Protein AF-A0A7W1ITJ3-F1 (afdb_monomer_lite)

Structure (mmCIF, N/CA/C/O backbone):
data_AF-A0A7W1ITJ3-F1
#
_entry.id   AF-A0A7W1ITJ3-F1
#
loop_
_atom_site.group_PDB
_atom_site.id
_atom_site.type_symbol
_atom_site.label_atom_id
_atom_site.label_alt_id
_atom_site.label_comp_id
_atom_site.label_asym_id
_atom_site.label_entity_id
_atom_site.label_seq_id
_atom_site.pdbx_PDB_ins_code
_atom_site.Cartn_x
_atom_site.Cartn_y
_atom_site.Cartn_z
_atom_site.occupancy
_atom_site.B_iso_or_equiv
_atom_site.auth_seq_id
_atom_site.auth_comp_id
_atom_site.auth_asym_id
_atom_site.auth_atom_id
_atom_site.pdbx_PDB_model_num
ATOM 1 N N . HIS A 1 1 ? 6.237 -14.693 -7.984 1.00 57.47 1 HIS A N 1
ATOM 2 C CA . HIS A 1 1 ? 5.569 -13.378 -8.094 1.00 57.47 1 HIS A CA 1
ATOM 3 C C . HIS A 1 1 ? 6.234 -12.553 -9.190 1.00 57.47 1 HIS A C 1
ATOM 5 O O . HIS A 1 1 ? 7.461 -12.538 -9.219 1.00 57.47 1 HIS A O 1
ATOM 11 N N . PRO A 1 2 ? 5.476 -11.902 -10.092 1.00 74.06 2 PRO A N 1
ATOM 12 C CA . PRO A 1 2 ? 6.052 -10.976 -11.066 1.00 74.06 2 PRO A CA 1
ATOM 13 C C . PRO A 1 2 ? 6.680 -9.774 -10.348 1.00 74.06 2 PRO A C 1
ATOM 15 O O . PRO A 1 2 ? 6.188 -9.335 -9.305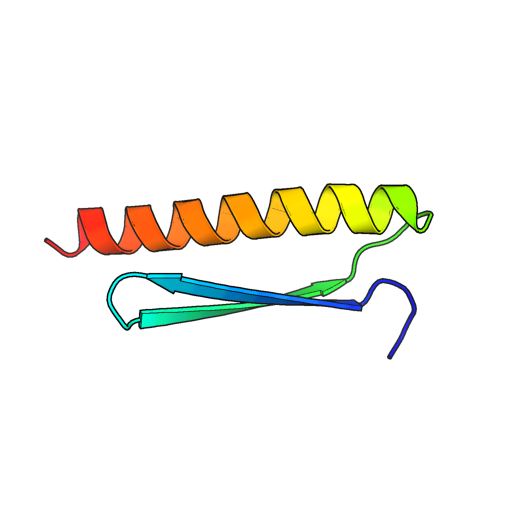 1.00 74.06 2 PRO A O 1
ATOM 18 N N . VAL A 1 3 ? 7.762 -9.229 -10.908 1.00 83.06 3 VAL A N 1
ATOM 19 C CA . VAL A 1 3 ? 8.417 -8.031 -10.363 1.00 83.06 3 VAL A CA 1
ATOM 20 C C . VAL A 1 3 ? 7.390 -6.896 -10.261 1.00 83.06 3 VAL A C 1
ATOM 22 O O . VAL A 1 3 ? 6.682 -6.601 -11.224 1.00 83.06 3 VAL A O 1
ATOM 25 N N . GLY A 1 4 ? 7.288 -6.284 -9.078 1.00 88.81 4 GLY A N 1
ATOM 26 C CA . GLY A 1 4 ? 6.366 -5.176 -8.810 1.00 88.81 4 GLY A CA 1
ATOM 27 C C . GLY A 1 4 ? 4.992 -5.559 -8.250 1.00 88.81 4 GLY A C 1
ATOM 28 O O . GLY A 1 4 ? 4.176 -4.663 -8.043 1.00 88.81 4 GLY A O 1
ATOM 29 N N . GLY A 1 5 ? 4.727 -6.840 -7.975 1.00 96.38 5 GLY A N 1
ATOM 30 C CA . GLY A 1 5 ? 3.584 -7.238 -7.144 1.00 96.38 5 GLY A CA 1
ATOM 31 C C . GLY A 1 5 ? 3.842 -6.890 -5.676 1.00 96.38 5 GLY A C 1
ATOM 32 O O . GLY A 1 5 ? 4.846 -7.328 -5.113 1.00 96.38 5 GLY A O 1
ATOM 33 N N . VAL A 1 6 ? 2.972 -6.084 -5.065 1.00 95.81 6 VAL A N 1
ATOM 34 C CA . VAL A 1 6 ? 3.113 -5.608 -3.680 1.00 95.81 6 VAL A CA 1
ATOM 35 C C . VAL A 1 6 ? 1.803 -5.818 -2.930 1.00 95.81 6 VAL A C 1
ATOM 37 O O . VAL A 1 6 ? 0.741 -5.399 -3.388 1.00 95.81 6 VAL A O 1
ATOM 40 N N . TRP A 1 7 ? 1.883 -6.448 -1.761 1.00 96.75 7 TRP A N 1
ATOM 41 C CA . TRP A 1 7 ? 0.781 -6.512 -0.804 1.00 96.75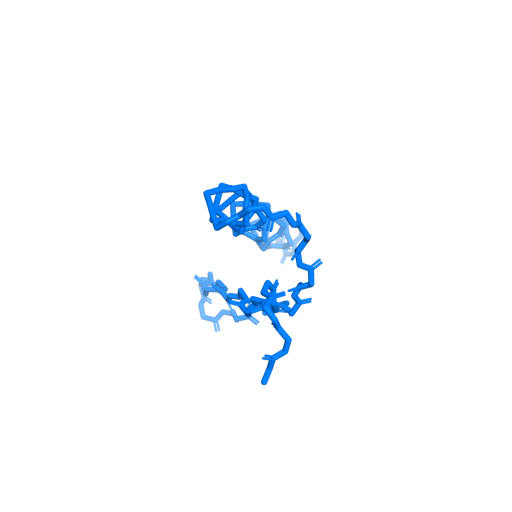 7 TRP A CA 1
ATOM 42 C C . TRP A 1 7 ? 0.897 -5.365 0.191 1.00 96.75 7 TRP A C 1
ATOM 44 O O . TRP A 1 7 ? 1.967 -5.117 0.746 1.00 96.75 7 TRP A O 1
ATOM 54 N N . LEU A 1 8 ? -0.210 -4.666 0.401 1.00 96.94 8 LEU A N 1
ATOM 55 C CA . LEU A 1 8 ? -0.341 -3.569 1.347 1.00 96.94 8 LEU A CA 1
ATOM 56 C C . LEU A 1 8 ? -1.373 -3.963 2.393 1.00 96.94 8 LEU A C 1
ATOM 58 O O . LEU A 1 8 ? -2.430 -4.486 2.043 1.00 96.94 8 LEU A O 1
ATOM 62 N N . ALA A 1 9 ? -1.079 -3.687 3.657 1.00 96.75 9 ALA A N 1
ATOM 63 C CA . ALA A 1 9 ? -2.004 -3.892 4.758 1.00 96.75 9 ALA A CA 1
ATOM 64 C C . ALA A 1 9 ? -1.894 -2.731 5.745 1.00 96.75 9 ALA A C 1
ATOM 66 O O . ALA A 1 9 ? -0.802 -2.226 6.007 1.00 96.75 9 ALA A O 1
ATOM 67 N N . VAL A 1 10 ? -3.031 -2.325 6.297 1.00 96.00 10 VAL A N 1
ATOM 68 C CA . VAL A 1 10 ? -3.120 -1.373 7.402 1.00 96.00 10 VAL A CA 1
ATOM 69 C C . VAL A 1 10 ? -4.042 -1.948 8.467 1.00 96.00 10 VAL A C 1
ATOM 71 O O . VAL A 1 10 ? -5.055 -2.568 8.149 1.00 96.00 10 VAL A O 1
ATOM 74 N N . SER A 1 11 ? -3.690 -1.735 9.732 1.00 95.62 11 SER A N 1
ATOM 75 C CA . SER A 1 11 ? -4.562 -2.007 10.870 1.00 95.62 11 SER A CA 1
ATOM 76 C C . SER A 1 11 ? -4.920 -0.690 11.543 1.00 95.62 11 SER A C 1
ATOM 78 O O . SER A 1 11 ? -4.033 0.061 11.952 1.00 95.62 11 SER A O 1
ATOM 80 N N . VAL A 1 12 ? -6.214 -0.400 11.650 1.00 92.88 12 VAL A N 1
ATOM 81 C CA . VAL A 1 12 ? -6.731 0.793 12.326 1.00 92.88 12 VAL A CA 1
ATOM 82 C C . VAL A 1 12 ? -7.795 0.342 13.319 1.00 92.88 12 VAL A C 1
ATOM 84 O O . VAL A 1 12 ? -8.781 -0.279 12.931 1.00 92.88 12 VAL A O 1
ATOM 87 N N . ARG A 1 13 ? -7.618 0.642 14.613 1.00 89.31 13 ARG A N 1
ATOM 88 C CA . ARG A 1 13 ? -8.553 0.266 15.701 1.00 89.31 13 ARG A CA 1
ATOM 89 C C . ARG A 1 13 ? -9.047 -1.195 15.627 1.00 89.31 13 ARG A C 1
ATOM 91 O O . ARG A 1 13 ? -10.231 -1.463 15.791 1.00 89.31 13 ARG A O 1
ATOM 98 N N . GLY A 1 14 ? -8.147 -2.132 15.328 1.00 89.69 14 GLY A N 1
ATOM 99 C CA . GLY A 1 14 ? -8.458 -3.565 15.26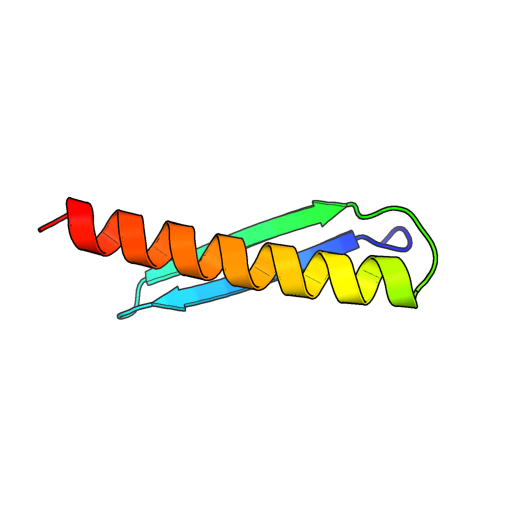0 1.00 89.69 14 GLY A CA 1
ATOM 100 C C . GLY A 1 14 ? -9.137 -4.041 13.969 1.00 89.69 14 GLY A C 1
ATOM 101 O O . GLY A 1 14 ? -9.333 -5.243 13.814 1.00 89.69 14 GLY A O 1
ATOM 102 N N . ARG A 1 15 ? -9.454 -3.150 13.020 1.00 89.94 15 ARG A N 1
ATOM 103 C CA . ARG A 1 15 ? -9.875 -3.530 11.661 1.00 89.94 15 ARG A CA 1
ATOM 104 C C . ARG A 1 15 ? -8.677 -3.525 10.721 1.00 89.94 15 ARG A C 1
ATOM 106 O O . ARG A 1 15 ? -7.911 -2.562 10.703 1.00 89.94 15 ARG A O 1
ATOM 113 N N . VAL A 1 16 ? -8.538 -4.593 9.939 1.00 94.62 16 VAL A N 1
ATOM 114 C CA . VAL A 1 16 ? -7.466 -4.755 8.953 1.00 94.62 16 VAL A CA 1
ATOM 115 C C . VAL A 1 16 ? -8.028 -4.568 7.553 1.00 94.62 16 VAL A C 1
ATOM 117 O O . VAL A 1 16 ? -8.950 -5.278 7.157 1.00 94.62 16 VAL A O 1
ATOM 120 N N . SER A 1 17 ? -7.415 -3.666 6.793 1.00 94.31 17 SER A N 1
ATOM 121 C CA . SER A 1 17 ? -7.680 -3.488 5.367 1.00 94.31 17 SER A CA 1
ATOM 122 C C . SER A 1 17 ? -6.430 -3.872 4.590 1.00 94.31 17 SER A C 1
ATOM 124 O O . SER A 1 17 ? -5.328 -3.432 4.923 1.00 94.31 17 SER A O 1
ATOM 126 N N . GLN A 1 18 ? -6.586 -4.697 3.556 1.00 96.56 18 GLN A N 1
ATOM 127 C CA . GLN A 1 18 ? -5.479 -5.147 2.714 1.00 96.56 18 GLN A CA 1
ATOM 128 C C . GLN A 1 18 ? -5.793 -4.986 1.229 1.00 96.56 18 GLN A C 1
ATOM 130 O O . GLN A 1 18 ? -6.951 -5.047 0.814 1.00 96.56 18 GLN A O 1
ATOM 135 N N . ARG A 1 19 ? -4.751 -4.793 0.419 1.00 95.44 19 ARG A N 1
ATOM 136 C CA . ARG A 1 19 ? -4.852 -4.684 -1.038 1.00 95.44 19 ARG A CA 1
ATOM 137 C C . ARG A 1 19 ? -3.592 -5.237 -1.695 1.00 95.44 19 ARG A C 1
ATOM 139 O O . ARG A 1 19 ? -2.480 -4.893 -1.305 1.00 95.44 19 ARG A O 1
ATOM 146 N N . HIS A 1 20 ? -3.768 -6.036 -2.740 1.00 96.50 20 HIS A N 1
ATOM 147 C CA . HIS A 1 20 ? -2.691 -6.399 -3.655 1.00 96.50 20 HIS A CA 1
ATOM 148 C C . HIS A 1 20 ? -2.648 -5.412 -4.824 1.00 96.50 20 HIS A C 1
ATOM 150 O O . HIS A 1 20 ? -3.683 -5.122 -5.426 1.00 96.50 20 HIS A O 1
ATOM 156 N N . VAL A 1 21 ? -1.463 -4.899 -5.155 1.00 95.50 21 VAL A N 1
ATOM 157 C CA . VAL A 1 21 ? -1.257 -3.985 -6.283 1.00 95.50 21 VAL A CA 1
ATOM 158 C C . VAL A 1 21 ? -0.127 -4.473 -7.178 1.00 95.50 21 VAL A C 1
ATOM 160 O O . VAL A 1 21 ? 0.918 -4.915 -6.706 1.00 95.50 21 VAL A O 1
ATOM 163 N N . GLN A 1 22 ? -0.321 -4.345 -8.489 1.00 96.44 22 GLN A N 1
ATOM 164 C CA . GLN A 1 22 ? 0.730 -4.579 -9.471 1.00 96.44 22 GLN A CA 1
ATOM 165 C C . GLN A 1 22 ? 1.286 -3.234 -9.939 1.00 96.44 22 GLN A C 1
ATOM 167 O O . GLN A 1 22 ? 0.606 -2.463 -10.619 1.00 96.44 22 GLN A O 1
ATOM 172 N N . LEU A 1 23 ? 2.537 -2.951 -9.596 1.00 94.81 23 LEU A N 1
ATOM 173 C CA . LEU A 1 23 ? 3.215 -1.707 -9.938 1.00 94.81 23 LEU A CA 1
ATOM 174 C C . LEU A 1 23 ? 4.258 -1.965 -11.023 1.00 94.81 23 LEU A C 1
ATOM 176 O O . LEU A 1 23 ? 5.049 -2.899 -10.946 1.00 94.81 23 LEU A O 1
ATOM 180 N N . ARG A 1 24 ? 4.271 -1.109 -12.047 1.00 93.62 24 ARG A N 1
ATOM 181 C CA . ARG A 1 24 ? 5.251 -1.166 -13.138 1.00 93.62 24 ARG A CA 1
ATOM 182 C C . ARG A 1 24 ? 6.299 -0.067 -12.984 1.00 93.62 24 ARG A C 1
ATOM 184 O O . ARG A 1 24 ? 5.970 1.055 -12.580 1.00 93.62 24 ARG A O 1
ATOM 191 N N . GLY A 1 25 ? 7.532 -0.375 -13.376 1.00 93.06 25 GLY A N 1
ATOM 192 C CA . GLY A 1 25 ? 8.648 0.567 -13.441 1.00 93.06 25 GLY A CA 1
ATOM 193 C C . GLY A 1 25 ? 9.927 0.013 -12.818 1.00 93.06 25 GLY A C 1
ATOM 194 O O . GLY A 1 25 ? 10.021 -1.170 -12.509 1.00 93.06 25 GLY A O 1
ATOM 195 N N . THR A 1 26 ? 10.905 0.898 -12.625 1.00 95.75 26 THR A N 1
ATOM 196 C CA . THR A 1 26 ? 12.143 0.589 -11.900 1.00 95.75 26 THR A CA 1
ATOM 197 C C . THR A 1 26 ? 11.860 0.322 -10.421 1.00 95.75 26 THR A C 1
ATOM 199 O O . THR A 1 26 ? 10.823 0.733 -9.893 1.00 95.75 26 THR A O 1
ATOM 202 N N . ARG A 1 27 ? 12.810 -0.315 -9.727 1.00 94.44 27 ARG A N 1
ATOM 203 C CA . ARG A 1 27 ? 12.716 -0.608 -8.288 1.00 94.44 27 ARG A CA 1
ATOM 204 C C . ARG A 1 27 ? 12.332 0.623 -7.461 1.00 94.44 27 ARG A C 1
ATOM 206 O O . ARG A 1 27 ? 11.379 0.562 -6.693 1.00 94.44 27 ARG A O 1
ATOM 213 N N . GLU A 1 28 ? 13.012 1.748 -7.666 1.00 97.06 28 GLU A N 1
ATOM 214 C CA . GLU A 1 28 ? 12.743 2.997 -6.937 1.00 97.06 28 GLU A CA 1
ATOM 215 C C . GLU A 1 28 ? 11.343 3.546 -7.223 1.00 97.06 28 GLU A C 1
ATOM 217 O O . GLU A 1 28 ? 10.651 3.998 -6.310 1.00 97.06 28 GLU A O 1
ATOM 222 N N . ARG A 1 29 ? 10.875 3.468 -8.477 1.00 96.50 29 ARG A N 1
ATOM 223 C CA . ARG A 1 29 ? 9.510 3.889 -8.832 1.00 96.50 29 ARG A CA 1
ATOM 224 C C . ARG A 1 29 ? 8.463 2.982 -8.197 1.00 96.50 29 ARG A C 1
ATOM 226 O O . ARG A 1 29 ? 7.443 3.492 -7.736 1.00 96.50 29 ARG A O 1
ATOM 233 N N . VAL A 1 30 ? 8.704 1.672 -8.160 1.00 95.94 30 VAL A N 1
ATOM 234 C CA . VAL A 1 30 ? 7.831 0.706 -7.477 1.00 95.94 30 VAL A CA 1
ATOM 235 C C . VAL A 1 30 ? 7.773 1.017 -5.983 1.00 95.94 30 VAL A C 1
ATOM 237 O O . VAL A 1 30 ? 6.677 1.146 -5.452 1.00 95.94 30 VAL A O 1
ATOM 240 N N . GLN A 1 31 ? 8.916 1.231 -5.326 1.00 96.31 31 GLN A N 1
ATOM 241 C CA . GLN A 1 31 ? 8.975 1.559 -3.896 1.00 96.31 31 GLN A CA 1
ATOM 242 C C . GLN A 1 31 ? 8.242 2.865 -3.565 1.00 96.31 31 GLN A C 1
ATOM 244 O O . GLN A 1 31 ? 7.384 2.877 -2.683 1.00 96.31 31 GLN A O 1
ATOM 249 N N . ARG A 1 32 ? 8.504 3.950 -4.310 1.00 97.88 32 ARG A N 1
ATOM 250 C CA . ARG A 1 32 ? 7.820 5.242 -4.106 1.00 97.88 32 ARG A CA 1
ATOM 251 C C . ARG A 1 32 ? 6.306 5.122 -4.290 1.00 97.88 32 ARG A C 1
ATOM 253 O O . ARG A 1 32 ? 5.541 5.663 -3.498 1.00 97.88 32 ARG A O 1
ATOM 260 N N . ARG A 1 33 ? 5.861 4.391 -5.318 1.00 97.19 33 ARG A N 1
ATOM 261 C CA . ARG A 1 33 ? 4.428 4.178 -5.583 1.00 97.19 33 ARG A CA 1
ATOM 262 C C . ARG A 1 33 ? 3.772 3.282 -4.538 1.00 97.19 33 ARG A C 1
ATOM 264 O O . ARG A 1 33 ? 2.656 3.578 -4.135 1.00 97.19 33 ARG A O 1
ATOM 271 N N . ALA A 1 34 ? 4.451 2.232 -4.086 1.00 96.69 34 ALA A N 1
ATOM 272 C CA . ALA A 1 34 ? 3.961 1.368 -3.018 1.00 96.69 34 ALA A CA 1
ATOM 273 C C . ALA A 1 34 ? 3.756 2.155 -1.716 1.00 96.69 34 ALA A C 1
ATOM 275 O O . ALA A 1 34 ? 2.700 2.040 -1.102 1.00 96.69 34 ALA A O 1
ATOM 276 N N . ALA A 1 35 ? 4.711 3.016 -1.348 1.00 97.31 35 ALA A N 1
ATOM 277 C CA . ALA A 1 35 ? 4.584 3.891 -0.183 1.00 97.31 35 ALA A CA 1
ATOM 278 C C . ALA A 1 35 ? 3.385 4.848 -0.308 1.00 97.31 35 ALA A C 1
ATOM 280 O O . ALA A 1 35 ? 2.586 4.962 0.618 1.00 97.31 35 ALA A O 1
ATOM 281 N N . ALA A 1 36 ? 3.201 5.477 -1.475 1.00 97.94 36 ALA A N 1
ATOM 282 C CA . ALA A 1 36 ? 2.040 6.332 -1.724 1.00 97.94 36 ALA A CA 1
ATOM 283 C C . ALA A 1 36 ? 0.710 5.558 -1.619 1.00 97.94 36 ALA A C 1
ATOM 285 O O . ALA A 1 3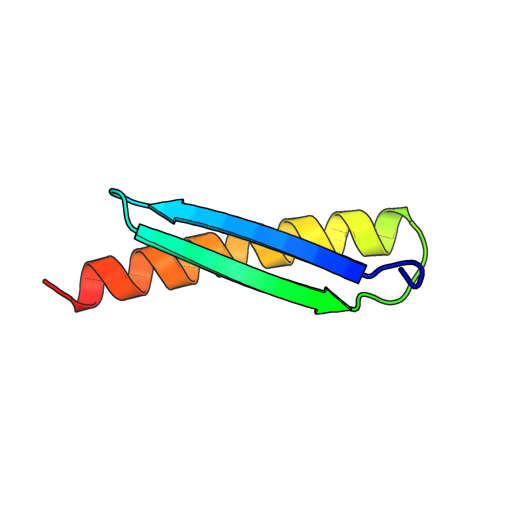6 ? -0.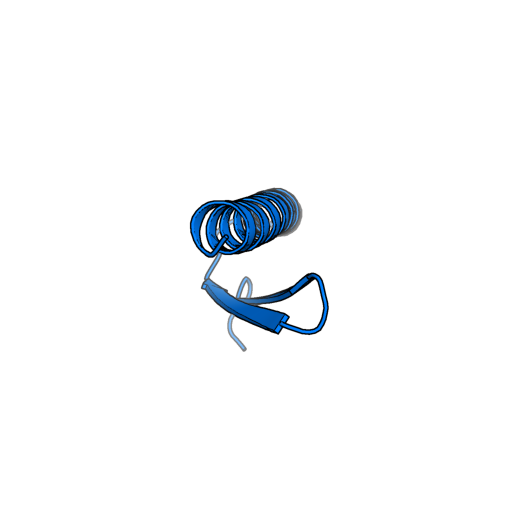238 6.038 -1.004 1.00 97.94 36 ALA A O 1
ATOM 286 N N . GLN A 1 37 ? 0.644 4.341 -2.170 1.00 97.50 37 GLN A N 1
ATOM 287 C CA . GLN A 1 37 ? -0.539 3.478 -2.068 1.00 97.50 37 GLN A CA 1
ATOM 288 C C . GLN A 1 37 ? -0.830 3.055 -0.621 1.00 97.50 37 GLN A C 1
ATOM 290 O O . GLN A 1 37 ? -1.994 2.980 -0.239 1.00 97.50 37 GLN A O 1
ATOM 295 N N . ALA A 1 38 ? 0.201 2.824 0.196 1.00 97.25 38 ALA A N 1
ATOM 296 C CA . ALA A 1 38 ? 0.031 2.529 1.617 1.00 97.25 38 ALA A CA 1
ATOM 297 C C . ALA A 1 38 ? -0.599 3.712 2.370 1.00 97.25 38 ALA A C 1
ATOM 299 O O . ALA A 1 38 ? -1.533 3.517 3.142 1.00 97.25 38 ALA A O 1
ATOM 300 N N . LEU A 1 39 ? -0.142 4.942 2.103 1.00 97.38 39 LEU A N 1
ATOM 301 C CA . LEU A 1 39 ? -0.716 6.151 2.707 1.00 97.38 39 LEU A CA 1
ATOM 302 C C . LEU A 1 39 ? -2.180 6.360 2.303 1.00 97.38 39 LEU A C 1
ATOM 304 O O . LEU A 1 39 ? -3.005 6.695 3.150 1.00 97.38 39 LEU A O 1
ATOM 308 N N . LEU A 1 40 ? -2.517 6.112 1.034 1.00 97.06 40 LEU A N 1
ATOM 309 C CA . LEU A 1 40 ? -3.907 6.154 0.572 1.00 97.06 40 LEU A CA 1
ATOM 310 C C . LEU A 1 40 ? -4.767 5.089 1.266 1.00 97.06 40 LEU A C 1
ATOM 312 O O . LEU A 1 40 ? -5.862 5.401 1.716 1.00 97.06 40 LEU A O 1
ATOM 316 N N . LEU A 1 41 ? -4.254 3.865 1.432 1.00 96.38 41 LEU A N 1
ATOM 317 C CA . LEU A 1 41 ? -4.963 2.797 2.142 1.00 96.38 41 LEU A CA 1
ATOM 318 C C . LEU A 1 41 ? -5.232 3.162 3.613 1.00 96.38 41 LEU A C 1
ATOM 320 O O . LEU A 1 41 ? -6.312 2.879 4.128 1.00 96.38 41 LEU A O 1
ATOM 324 N N . VAL A 1 42 ? -4.275 3.815 4.282 1.00 95.94 42 VAL A N 1
ATOM 325 C CA . VAL A 1 42 ? -4.458 4.347 5.644 1.00 95.94 42 VAL A CA 1
ATOM 326 C C . VAL A 1 42 ? -5.551 5.417 5.664 1.00 95.94 42 VAL A C 1
ATOM 328 O O . VAL A 1 42 ? -6.427 5.379 6.524 1.00 95.94 42 VAL A O 1
ATOM 331 N N . TRP A 1 43 ? -5.514 6.3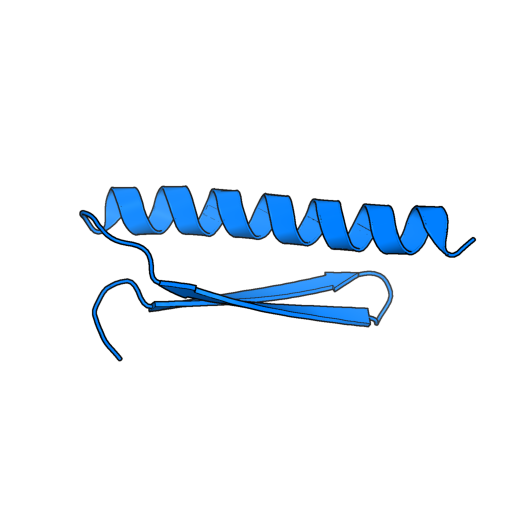64 4.724 1.00 95.62 43 TRP A N 1
ATOM 332 C CA . TRP A 1 43 ? -6.505 7.435 4.630 1.00 95.62 43 TRP A CA 1
ATOM 333 C C . TRP A 1 43 ? -7.920 6.899 4.399 1.00 95.62 43 TRP A C 1
ATOM 335 O O . TRP A 1 43 ? -8.847 7.303 5.102 1.00 95.62 43 TRP A O 1
ATOM 345 N N . ASP A 1 44 ? -8.074 5.950 3.476 1.00 94.75 44 ASP A N 1
ATOM 346 C CA . ASP A 1 44 ? -9.348 5.283 3.202 1.00 94.75 44 ASP A CA 1
ATOM 347 C C . ASP A 1 44 ? -9.874 4.581 4.465 1.00 94.75 44 ASP A C 1
ATOM 349 O O . ASP A 1 44 ? -11.026 4.787 4.849 1.00 94.75 44 ASP A O 1
ATOM 353 N N . ALA A 1 45 ? -9.012 3.839 5.172 1.00 94.06 45 ALA A N 1
ATOM 354 C CA . ALA A 1 45 ? -9.380 3.162 6.416 1.00 94.06 45 ALA A CA 1
ATOM 355 C C . ALA A 1 45 ? -9.801 4.147 7.524 1.00 94.06 45 ALA A C 1
ATOM 357 O O . ALA A 1 45 ? -10.757 3.893 8.258 1.00 94.06 45 ALA A O 1
ATOM 358 N N . LEU A 1 46 ? -9.123 5.292 7.647 1.00 94.12 46 LEU A N 1
ATOM 359 C CA . LEU A 1 46 ? -9.496 6.338 8.604 1.00 94.12 46 LEU A CA 1
ATOM 360 C C . LEU A 1 46 ? -10.839 6.990 8.248 1.00 94.12 46 LEU A C 1
ATOM 362 O O . LEU A 1 46 ? -11.659 7.214 9.140 1.00 94.12 46 LEU A O 1
ATOM 366 N N . ARG A 1 47 ? -11.085 7.271 6.962 1.00 94.00 47 ARG A N 1
ATOM 367 C CA . ARG A 1 47 ? -12.359 7.836 6.487 1.00 94.00 47 ARG A CA 1
ATOM 368 C C . ARG A 1 47 ? -13.524 6.889 6.717 1.00 94.00 47 ARG A C 1
ATOM 370 O O . ARG A 1 47 ? -14.570 7.332 7.184 1.00 94.00 47 ARG A O 1
ATOM 377 N N . GLU A 1 48 ? -13.335 5.606 6.429 1.00 89.69 48 GLU A N 1
ATOM 378 C CA . GLU A 1 48 ? -14.338 4.576 6.689 1.00 89.69 48 GLU A CA 1
ATOM 379 C C . GLU A 1 48 ? -14.696 4.530 8.179 1.00 89.69 48 GLU A C 1
ATOM 381 O O . GLU A 1 48 ? -15.868 4.476 8.531 1.00 89.69 48 GLU A O 1
ATOM 386 N N . GLN A 1 49 ? -13.717 4.647 9.079 1.00 84.50 49 GLN A N 1
ATOM 387 C CA . GLN A 1 49 ? -13.998 4.707 10.516 1.00 84.50 49 GLN A CA 1
ATOM 388 C C . GLN A 1 49 ? -14.676 5.994 10.976 1.00 84.50 49 GLN A C 1
ATOM 390 O O . GLN A 1 49 ? -15.446 5.959 11.934 1.00 84.50 49 GLN A O 1
ATOM 395 N N . ALA A 1 50 ? -14.358 7.126 10.351 1.00 85.69 50 ALA A N 1
ATOM 396 C CA . ALA A 1 50 ? -14.953 8.409 10.701 1.00 85.69 50 ALA A CA 1
ATOM 397 C C . ALA A 1 50 ? -16.418 8.508 10.250 1.00 85.69 50 ALA A C 1
ATOM 399 O O . ALA A 1 50 ? -17.213 9.100 10.967 1.00 85.69 50 ALA A O 1
ATOM 400 N N . GLY A 1 51 ? -16.768 7.920 9.099 1.00 79.25 51 GLY A N 1
ATOM 401 C CA . GLY A 1 51 ? -18.143 7.887 8.584 1.00 79.25 51 GLY A CA 1
ATOM 402 C C . GLY A 1 51 ? -19.015 6.757 9.143 1.00 79.25 51 GLY A C 1
ATOM 403 O O . GLY A 1 51 ? -20.209 6.731 8.878 1.00 79.25 51 GLY A O 1
ATOM 404 N N . ASN A 1 52 ? -18.429 5.820 9.891 1.00 61.28 52 ASN A N 1
ATOM 405 C CA . ASN A 1 52 ? -19.123 4.706 10.552 1.00 61.28 52 ASN A CA 1
ATOM 406 C C . ASN A 1 52 ? -19.351 4.990 12.056 1.00 61.28 52 ASN A C 1
ATOM 408 O O . ASN A 1 52 ? -19.436 4.065 12.867 1.00 61.28 52 ASN A O 1
ATOM 412 N N . ARG A 1 53 ? -19.363 6.278 12.418 1.00 50.34 53 ARG A N 1
ATOM 413 C CA . ARG A 1 53 ? -19.758 6.857 13.707 1.00 50.34 53 ARG A CA 1
ATOM 414 C C . ARG A 1 53 ? -20.965 7.751 13.480 1.00 50.34 53 ARG A C 1
ATOM 416 O O . ARG A 1 53 ? -21.810 7.782 14.394 1.00 50.34 53 ARG A O 1
#

Secondary structure (DSSP, 8-state):
--TTEEEEEEEETTEEEEEEEE--S-HHHHHHHHHHHHHHHHHHHHHHHHHT-

Foldseek 3Di:
DPPLWDKEWDADPNDIDIDIDRDDDDPVRSVVVNVVVNVVSVVVVVVVVVVVD

Radius of gyration: 12.72 Å; chains: 1; bounding box: 32×22×29 Å

Sequence (53 aa):
HPVGGVWLAVSVRGRVSQRHVQLRGTRERVQRRAAAQALLLVWDALREQAGNR

pLDDT: mean 91.66, std 9.93, range [50.34, 97.94]